Protein AF-A0A4Y9JHI8-F1 (afdb_monomer_lite)

Foldseek 3Di:
DKDWDFDADPVRHTQKIWIADPVRHTAKMWGWDADPVRHTQKIWMAGPNDIKMWGWDADPVRHTDDIQIPVRDD

Structure (mmCIF, N/CA/C/O backbone):
data_AF-A0A4Y9JHI8-F1
#
_entry.id   AF-A0A4Y9JHI8-F1
#
loop_
_atom_site.group_PDB
_atom_site.id
_atom_site.type_symbol
_atom_site.label_atom_id
_atom_site.label_alt_id
_atom_site.label_comp_id
_atom_site.label_asym_id
_atom_site.label_entity_id
_atom_site.label_seq_id
_atom_site.pdbx_PDB_ins_code
_atom_site.Cartn_x
_atom_site.Cartn_y
_atom_site.Cartn_z
_atom_site.occupancy
_atom_site.B_iso_or_equiv
_atom_site.auth_seq_id
_atom_site.auth_comp_id
_atom_site.auth_asym_id
_atom_site.auth_atom_id
_atom_site.pdbx_PDB_model_num
ATOM 1 N N . THR A 1 1 ? 5.416 7.399 -23.840 1.00 89.25 1 THR A N 1
ATOM 2 C CA . THR A 1 1 ? 4.142 6.855 -23.344 1.00 89.25 1 THR A CA 1
ATOM 3 C C . THR A 1 1 ? 4.445 5.995 -22.151 1.00 89.25 1 THR A C 1
ATOM 5 O O . THR A 1 1 ? 5.410 5.242 -22.226 1.00 89.25 1 THR A O 1
ATOM 8 N N . LEU A 1 2 ? 3.688 6.171 -21.074 1.00 96.00 2 LEU A N 1
ATOM 9 C CA . LEU A 1 2 ? 3.737 5.296 -19.908 1.00 96.00 2 LEU A CA 1
ATOM 10 C C . LEU A 1 2 ? 2.717 4.171 -20.089 1.00 96.00 2 LEU A C 1
ATOM 12 O O . LEU A 1 2 ? 1.698 4.371 -20.752 1.00 96.00 2 LEU A O 1
ATOM 16 N N . VAL A 1 3 ? 3.008 3.013 -19.514 1.00 97.75 3 VAL A N 1
ATOM 17 C CA . VAL A 1 3 ? 2.105 1.864 -19.424 1.00 97.75 3 VAL A CA 1
ATOM 18 C C . VAL A 1 3 ? 1.754 1.674 -17.954 1.00 97.75 3 VAL A C 1
ATOM 20 O O . VAL A 1 3 ? 2.630 1.786 -17.101 1.00 97.75 3 VAL A O 1
ATOM 23 N N . GLN A 1 4 ? 0.479 1.421 -17.665 1.00 97.88 4 GLN A N 1
ATOM 24 C CA . GLN A 1 4 ? -0.012 1.149 -16.316 1.00 97.88 4 GLN A CA 1
ATOM 25 C C . GLN A 1 4 ? -0.642 -0.239 -16.279 1.00 97.88 4 GLN A C 1
ATOM 27 O O . GLN A 1 4 ? -1.418 -0.589 -17.171 1.00 97.88 4 GLN A O 1
ATOM 32 N N . ALA A 1 5 ? -0.306 -1.013 -15.254 1.00 98.06 5 ALA A N 1
ATOM 33 C CA . ALA A 1 5 ? -0.904 -2.310 -14.971 1.00 98.06 5 ALA A CA 1
ATOM 34 C C . ALA A 1 5 ? -1.468 -2.308 -13.550 1.00 98.06 5 ALA A C 1
ATOM 36 O O . ALA A 1 5 ? -0.859 -1.730 -12.653 1.00 98.06 5 ALA A O 1
ATOM 37 N N . TYR A 1 6 ? -2.617 -2.954 -13.363 1.00 98.50 6 TYR A N 1
ATOM 38 C CA . TYR A 1 6 ? -3.315 -3.025 -12.084 1.00 98.50 6 TYR A CA 1
ATOM 39 C C . TYR A 1 6 ? -3.553 -4.477 -11.701 1.00 98.50 6 TYR A C 1
ATOM 41 O O . TYR A 1 6 ? -3.934 -5.292 -12.546 1.00 98.50 6 TYR A O 1
ATOM 49 N N . THR A 1 7 ? -3.383 -4.772 -10.421 1.00 98.69 7 THR A N 1
ATOM 50 C CA . THR A 1 7 ? -3.898 -5.991 -9.802 1.00 98.69 7 THR A CA 1
ATOM 51 C C . THR A 1 7 ? -4.980 -5.624 -8.800 1.00 98.69 7 THR A C 1
ATOM 53 O O . THR A 1 7 ? -5.055 -4.485 -8.330 1.00 98.69 7 THR A O 1
ATOM 56 N N . TYR A 1 8 ? -5.846 -6.586 -8.507 1.00 98.56 8 TYR A N 1
ATOM 57 C CA . TYR A 1 8 ? -6.984 -6.380 -7.631 1.00 98.56 8 TYR A CA 1
ATOM 58 C C . TYR A 1 8 ? -7.074 -7.516 -6.626 1.00 98.56 8 TYR A C 1
ATOM 60 O O . TYR A 1 8 ? -6.832 -8.674 -6.976 1.00 98.56 8 TYR A O 1
ATOM 68 N N . ASP A 1 9 ? -7.467 -7.183 -5.403 1.00 98.00 9 ASP A N 1
ATOM 69 C CA . ASP A 1 9 ? -7.818 -8.170 -4.395 1.00 98.00 9 ASP A CA 1
ATOM 70 C C . ASP A 1 9 ? -9.151 -8.873 -4.733 1.00 98.00 9 ASP A C 1
ATOM 72 O O . ASP A 1 9 ? -9.836 -8.574 -5.717 1.00 98.00 9 ASP A O 1
ATOM 76 N N . THR A 1 10 ? -9.559 -9.821 -3.886 1.00 97.56 10 THR A N 1
ATOM 77 C CA . THR A 1 10 ? -10.809 -10.580 -4.082 1.00 97.56 10 THR A CA 1
ATOM 78 C C . THR A 1 10 ? -12.088 -9.738 -3.996 1.00 97.56 10 THR A C 1
ATOM 80 O O . THR A 1 10 ? -13.145 -10.204 -4.419 1.00 97.56 10 THR A O 1
ATOM 83 N N . LEU A 1 11 ? -12.006 -8.518 -3.456 1.00 97.62 11 LEU A N 1
ATOM 84 C CA . LEU A 1 11 ? -13.110 -7.564 -3.349 1.00 97.62 11 LEU A CA 1
ATOM 85 C C . LEU A 1 11 ? -13.101 -6.540 -4.499 1.00 97.62 11 LEU A C 1
ATOM 87 O O . LEU A 1 11 ? -13.990 -5.693 -4.571 1.00 97.62 11 LEU A O 1
ATOM 91 N N . GLY A 1 12 ? -12.136 -6.632 -5.420 1.00 98.19 12 GLY A N 1
ATOM 92 C CA . GLY A 1 12 ? -11.993 -5.726 -6.559 1.00 98.19 12 GLY A CA 1
ATOM 93 C C . GLY A 1 12 ? -11.297 -4.405 -6.221 1.00 98.19 12 GLY A C 1
ATOM 94 O O . GLY A 1 12 ? -11.360 -3.466 -7.014 1.00 98.19 12 GLY A O 1
ATOM 95 N N . GLN A 1 13 ? -10.643 -4.308 -5.064 1.00 98.62 13 GLN A N 1
ATOM 96 C CA . GLN A 1 13 ? -9.853 -3.143 -4.668 1.00 98.62 13 GLN A CA 1
ATOM 97 C C . GLN A 1 13 ? -8.452 -3.259 -5.268 1.00 98.62 13 GLN A C 1
ATOM 99 O O . GLN A 1 13 ? -7.931 -4.361 -5.402 1.00 98.62 13 GLN A O 1
ATOM 1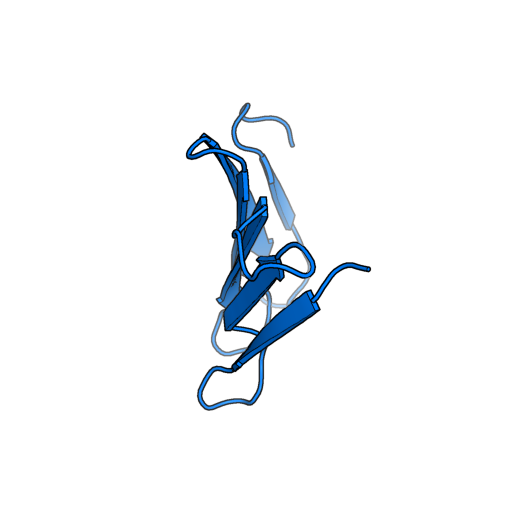04 N N . ILE A 1 14 ? -7.836 -2.139 -5.655 1.00 98.56 14 ILE A N 1
ATOM 105 C CA . ILE A 1 14 ? -6.500 -2.156 -6.272 1.00 98.56 14 ILE A CA 1
ATOM 106 C C . ILE A 1 14 ? -5.478 -2.629 -5.240 1.00 98.56 14 ILE A C 1
ATOM 108 O O . ILE A 1 14 ? -5.266 -1.944 -4.249 1.00 98.56 14 ILE A O 1
ATOM 112 N N . GLU A 1 15 ? -4.802 -3.743 -5.500 1.00 98.38 15 GLU A N 1
ATOM 113 C CA . GLU A 1 15 ? -3.727 -4.243 -4.636 1.00 98.38 15 GLU A CA 1
ATOM 114 C C . GLU A 1 15 ? -2.379 -3.653 -5.063 1.00 98.38 15 GLU A C 1
ATOM 116 O O . GLU A 1 15 ? -1.631 -3.141 -4.229 1.00 98.38 15 GLU A O 1
ATOM 121 N N . THR A 1 16 ? -2.105 -3.629 -6.372 1.00 98.50 16 THR A N 1
ATOM 122 C CA . THR A 1 16 ? -0.913 -2.989 -6.941 1.00 98.50 16 THR A CA 1
ATOM 123 C C . THR A 1 16 ? -1.219 -2.191 -8.207 1.00 98.50 16 THR A C 1
ATOM 125 O O . THR A 1 16 ? -2.097 -2.546 -8.996 1.00 98.50 16 THR A O 1
ATOM 128 N N . MET A 1 17 ? -0.468 -1.110 -8.417 1.00 98.44 17 MET A N 1
ATOM 129 C CA . MET A 1 17 ? -0.367 -0.385 -9.680 1.00 98.44 17 MET A CA 1
ATOM 130 C C . MET A 1 17 ? 1.105 -0.267 -10.069 1.00 98.44 17 MET A C 1
ATOM 132 O O . MET A 1 17 ? 1.874 0.377 -9.363 1.00 98.44 17 MET A O 1
ATOM 136 N N . THR A 1 18 ? 1.481 -0.813 -11.219 1.00 98.31 18 THR A N 1
ATOM 137 C CA . THR A 1 18 ? 2.841 -0.693 -11.759 1.00 98.31 18 THR A CA 1
ATOM 138 C C . THR A 1 18 ? 2.854 0.298 -12.914 1.00 98.31 18 THR A C 1
ATOM 140 O O . THR A 1 18 ? 2.015 0.224 -13.816 1.00 98.31 18 THR A O 1
ATOM 143 N N . VAL A 1 19 ? 3.815 1.221 -12.901 1.00 98.06 19 VAL A N 1
ATOM 144 C CA . VAL A 1 19 ? 4.074 2.177 -13.979 1.00 98.06 19 VAL A CA 1
ATOM 145 C C . VAL A 1 19 ? 5.357 1.773 -14.691 1.00 98.06 19 VAL A C 1
ATOM 147 O O . VAL A 1 19 ? 6.409 1.632 -14.073 1.00 98.06 19 VAL A O 1
ATOM 150 N N . SER A 1 20 ? 5.295 1.625 -16.010 1.00 98.06 20 SER A N 1
ATOM 151 C CA . SER A 1 20 ? 6.451 1.278 -16.839 1.00 98.06 20 SER A CA 1
ATOM 152 C C . SER A 1 20 ? 6.607 2.225 -18.024 1.00 98.06 20 SER A C 1
ATOM 154 O O . SER A 1 20 ? 5.654 2.874 -18.467 1.00 98.06 20 SER A O 1
ATOM 156 N N . ASP A 1 21 ? 7.815 2.307 -18.574 1.00 97.38 21 ASP A N 1
ATOM 157 C CA . ASP A 1 21 ? 8.030 2.954 -19.864 1.00 97.38 21 ASP A CA 1
ATOM 158 C C . ASP A 1 21 ? 7.505 2.093 -21.031 1.00 97.38 21 ASP A C 1
ATOM 160 O O . ASP A 1 21 ? 7.065 0.953 -20.875 1.00 97.38 21 ASP A O 1
ATOM 164 N N . LYS A 1 22 ? 7.567 2.636 -22.251 1.00 97.00 22 LYS A N 1
ATOM 165 C CA . LYS A 1 22 ? 7.128 1.929 -23.467 1.00 97.00 22 LYS A CA 1
ATOM 166 C C . LYS A 1 22 ? 7.931 0.657 -23.791 1.00 97.00 22 LYS A C 1
ATOM 168 O O . LYS A 1 22 ? 7.503 -0.100 -24.656 1.00 97.00 22 LYS A O 1
ATOM 173 N N . ALA A 1 23 ? 9.110 0.479 -23.195 1.00 96.38 23 ALA A N 1
ATOM 174 C CA . ALA A 1 23 ? 9.960 -0.696 -23.363 1.00 96.38 23 ALA A CA 1
ATOM 175 C C . ALA A 1 23 ? 9.699 -1.754 -22.275 1.00 96.38 23 ALA A C 1
ATOM 177 O O . ALA A 1 23 ? 10.318 -2.814 -22.308 1.00 96.38 23 ALA A O 1
ATOM 178 N N . GLY A 1 24 ? 8.778 -1.484 -21.341 1.00 95.38 24 GLY A N 1
ATOM 179 C CA . GLY A 1 24 ? 8.441 -2.373 -20.235 1.00 95.38 24 GLY A CA 1
ATOM 180 C C . GLY A 1 24 ? 9.378 -2.244 -19.036 1.00 95.38 24 GLY A C 1
ATOM 181 O O . GLY A 1 24 ? 9.300 -3.068 -18.130 1.00 95.38 24 GLY A O 1
ATOM 182 N N . LYS A 1 25 ? 10.259 -1.232 -18.997 1.00 95.44 25 LYS A N 1
ATOM 183 C CA . LYS A 1 25 ? 11.043 -0.956 -17.790 1.00 95.44 25 LYS A CA 1
ATOM 184 C C . LYS A 1 25 ? 10.107 -0.386 -16.729 1.00 95.44 25 LYS A C 1
ATOM 186 O O . LYS A 1 25 ? 9.528 0.679 -16.940 1.00 95.44 25 LYS A O 1
ATOM 191 N N . GLU A 1 26 ? 10.002 -1.066 -15.594 1.00 96.69 26 GLU A N 1
ATOM 192 C CA . GLU A 1 26 ? 9.312 -0.553 -14.415 1.00 96.69 26 GLU A CA 1
ATOM 193 C C . GLU A 1 26 ? 9.989 0.723 -13.897 1.00 96.69 26 GLU A C 1
ATOM 195 O O . GLU A 1 26 ? 11.215 0.810 -13.806 1.00 96.69 26 GLU A O 1
ATOM 200 N N . LEU A 1 27 ? 9.169 1.735 -13.630 1.00 97.19 27 LEU A N 1
ATOM 201 C CA . LEU A 1 27 ? 9.576 3.048 -13.139 1.00 97.19 27 LEU A CA 1
ATOM 202 C C . LEU A 1 27 ? 9.115 3.258 -11.698 1.00 97.19 27 LEU A C 1
ATOM 204 O O . LEU A 1 27 ? 9.835 3.872 -10.917 1.00 97.19 27 LEU A O 1
ATOM 208 N N . SER A 1 28 ? 7.924 2.760 -11.366 1.00 98.06 28 SER A N 1
ATOM 209 C CA . SER A 1 28 ? 7.414 2.748 -10.002 1.00 98.06 28 SER A CA 1
ATOM 210 C C . SER A 1 28 ? 6.353 1.673 -9.803 1.00 98.06 28 SER A C 1
ATOM 212 O O . SER A 1 28 ? 5.664 1.283 -10.752 1.00 98.06 28 SER A O 1
ATOM 214 N N . THR A 1 29 ? 6.188 1.251 -8.553 1.00 98.31 29 THR A N 1
ATOM 215 C CA . THR A 1 29 ? 5.076 0.403 -8.121 1.00 98.31 29 THR A CA 1
ATOM 216 C C . THR A 1 29 ? 4.407 1.023 -6.904 1.00 98.31 29 THR A C 1
ATOM 218 O O . THR A 1 29 ? 5.068 1.405 -5.945 1.00 98.31 29 THR A O 1
ATOM 221 N N . LEU A 1 30 ? 3.081 1.126 -6.941 1.00 98.31 30 LEU A N 1
ATOM 222 C CA . LEU A 1 30 ? 2.260 1.471 -5.791 1.00 98.31 30 LEU A CA 1
ATOM 223 C C . LEU A 1 30 ? 1.545 0.217 -5.302 1.00 98.31 30 LEU A C 1
ATOM 225 O O . LEU A 1 30 ? 1.010 -0.537 -6.111 1.00 98.31 30 LEU A O 1
ATOM 229 N N . SER A 1 31 ? 1.504 0.007 -3.991 1.00 98.38 31 SER A N 1
ATOM 230 C CA . SER A 1 31 ? 0.764 -1.085 -3.361 1.00 98.38 31 SER A CA 1
ATOM 231 C C . SER A 1 31 ? -0.108 -0.589 -2.216 1.00 98.38 31 SER A C 1
ATOM 233 O O . SER A 1 31 ? 0.226 0.375 -1.516 1.00 98.38 31 SER A O 1
ATOM 235 N N . TYR A 1 32 ? -1.255 -1.240 -2.044 1.00 98.62 32 TYR A N 1
ATOM 236 C CA . TYR A 1 32 ? -2.259 -0.860 -1.062 1.00 98.62 32 TYR A CA 1
ATOM 237 C C . TYR A 1 32 ? -2.729 -2.069 -0.263 1.00 98.62 32 TYR A C 1
ATOM 239 O O . TYR A 1 32 ? -2.839 -3.176 -0.781 1.00 98.62 32 TYR A O 1
ATOM 247 N N . THR A 1 33 ? -3.042 -1.834 1.007 1.00 98.56 33 THR A N 1
ATOM 248 C CA . THR A 1 33 ? -3.747 -2.804 1.851 1.00 98.56 33 THR A CA 1
ATOM 249 C C . THR A 1 33 ? -5.011 -2.171 2.393 1.00 98.56 33 THR A C 1
ATOM 251 O O . THR A 1 33 ? -5.100 -0.943 2.482 1.00 98.56 33 THR A O 1
ATOM 254 N N . TYR A 1 34 ? -5.978 -3.005 2.758 1.00 98.69 34 TYR A N 1
ATOM 255 C CA . TYR A 1 34 ? -7.298 -2.568 3.184 1.00 98.69 34 TYR A CA 1
ATOM 256 C C . TYR A 1 34 ? -7.745 -3.326 4.430 1.00 98.69 34 TYR A C 1
ATOM 258 O O . TYR A 1 34 ? -7.349 -4.473 4.646 1.00 98.69 34 TYR A O 1
ATOM 266 N N . ASP A 1 35 ? -8.576 -2.685 5.244 1.00 98.06 35 ASP A N 1
ATOM 267 C CA . ASP A 1 35 ? -9.351 -3.373 6.268 1.00 98.06 35 ASP A CA 1
ATOM 268 C C . ASP A 1 35 ? -10.599 -4.047 5.666 1.00 98.06 35 ASP A C 1
ATOM 270 O O . ASP A 1 35 ? -10.888 -3.949 4.472 1.00 98.06 35 ASP A O 1
ATOM 274 N N . LEU A 1 36 ? -11.362 -4.745 6.511 1.00 96.62 36 LEU A N 1
ATOM 275 C CA . LEU A 1 36 ? -12.579 -5.450 6.092 1.00 96.62 36 LEU A CA 1
ATOM 276 C C . LEU A 1 36 ? -13.719 -4.517 5.654 1.00 96.62 36 LEU A C 1
ATOM 278 O O . LEU A 1 36 ? -14.653 -4.979 5.002 1.00 96.62 36 LEU A O 1
ATOM 282 N N . ALA A 1 37 ? -13.673 -3.236 6.029 1.00 97.31 37 ALA A N 1
ATOM 283 C CA . ALA A 1 37 ? -14.637 -2.227 5.602 1.00 97.31 37 ALA A CA 1
ATOM 284 C C . ALA A 1 37 ? -14.230 -1.554 4.276 1.00 97.31 37 ALA A C 1
ATOM 286 O O . ALA A 1 37 ? -15.013 -0.782 3.722 1.00 97.31 37 ALA A O 1
ATOM 287 N N . GLY A 1 38 ? -13.039 -1.865 3.753 1.00 98.12 38 GLY A N 1
ATOM 288 C CA . GLY A 1 38 ? -12.483 -1.287 2.533 1.00 98.12 38 GLY A CA 1
ATOM 289 C C . GLY A 1 38 ? -11.740 0.032 2.753 1.00 98.12 38 GLY A C 1
ATOM 290 O O . GLY A 1 38 ? -11.427 0.737 1.791 1.00 98.12 38 GLY A O 1
ATOM 291 N N . ASN A 1 39 ? -11.431 0.394 4.002 1.00 98.44 39 ASN A N 1
ATOM 292 C CA . ASN A 1 39 ? -10.554 1.528 4.261 1.00 98.44 39 ASN A CA 1
ATOM 293 C C . ASN A 1 39 ? -9.110 1.121 3.975 1.00 98.44 39 ASN A C 1
ATOM 295 O O . ASN A 1 39 ? -8.664 0.044 4.370 1.00 98.44 39 ASN A O 1
ATOM 299 N N . LYS A 1 40 ? -8.355 1.990 3.302 1.00 98.19 40 LYS A N 1
ATOM 300 C CA . LYS A 1 40 ? -6.944 1.743 2.998 1.00 98.19 40 LYS A CA 1
ATOM 301 C C . LYS A 1 40 ? -6.119 1.802 4.283 1.00 98.19 40 LYS A C 1
ATOM 303 O O . LYS A 1 40 ? -6.093 2.849 4.901 1.00 98.19 40 LYS A O 1
ATOM 308 N N . LEU A 1 41 ? -5.398 0.745 4.645 1.00 98.25 41 LEU A N 1
ATOM 309 C CA . LEU A 1 41 ? -4.494 0.719 5.804 1.00 98.25 41 LEU A CA 1
ATOM 310 C C . LEU A 1 41 ? -3.077 1.175 5.452 1.00 98.25 41 LEU A C 1
ATOM 312 O O . LEU A 1 41 ? -2.404 1.807 6.267 1.00 98.25 41 LEU A O 1
ATOM 316 N N . THR A 1 42 ? -2.617 0.882 4.233 1.00 98.06 42 THR A N 1
ATOM 317 C CA . THR A 1 42 ? -1.294 1.301 3.756 1.00 98.06 42 THR A CA 1
ATOM 318 C C . THR A 1 42 ? -1.331 1.797 2.319 1.00 98.06 42 THR A C 1
ATOM 320 O O . THR A 1 42 ? -2.089 1.297 1.489 1.00 98.06 42 THR A O 1
ATOM 323 N N . SER A 1 43 ? -0.455 2.749 2.017 1.00 97.88 43 SER A N 1
ATOM 324 C CA . SER A 1 43 ? -0.051 3.131 0.666 1.00 97.88 43 SER A CA 1
ATOM 325 C C . SER A 1 43 ? 1.463 3.090 0.611 1.00 97.88 43 SER A C 1
ATOM 327 O O . SER A 1 43 ? 2.105 3.838 1.339 1.00 97.88 43 SER A O 1
ATOM 329 N N . THR A 1 44 ? 2.022 2.238 -0.233 1.00 97.62 44 THR A N 1
ATOM 330 C CA . THR A 1 44 ? 3.468 2.111 -0.394 1.00 97.62 44 THR A CA 1
ATOM 331 C C . THR A 1 44 ? 3.830 2.404 -1.841 1.00 97.62 44 THR A C 1
ATOM 333 O O . THR A 1 44 ? 3.344 1.714 -2.731 1.00 97.62 44 THR A O 1
ATOM 336 N N . GLU A 1 45 ? 4.659 3.416 -2.079 1.00 97.44 45 GLU A N 1
ATOM 337 C CA . GLU A 1 45 ? 5.253 3.716 -3.382 1.00 97.44 45 GLU A CA 1
ATOM 338 C C . GLU A 1 45 ? 6.723 3.288 -3.385 1.00 97.44 45 GLU A C 1
ATOM 340 O O . GLU A 1 45 ? 7.490 3.667 -2.503 1.00 97.44 45 GLU A O 1
ATOM 345 N N . GLU A 1 46 ? 7.121 2.508 -4.383 1.00 97.75 46 GLU A N 1
ATOM 346 C CA . GLU A 1 46 ? 8.508 2.139 -4.633 1.00 97.75 46 GLU A CA 1
ATOM 347 C C . GLU A 1 46 ? 8.992 2.785 -5.934 1.00 97.75 46 GLU A C 1
ATOM 349 O O . GLU A 1 46 ? 8.389 2.594 -6.992 1.00 97.75 46 GLU A O 1
ATOM 354 N N . VAL A 1 47 ? 10.095 3.536 -5.863 1.00 96.88 47 VAL A N 1
ATOM 355 C CA . VAL A 1 47 ? 10.778 4.140 -7.019 1.00 96.88 47 VAL A CA 1
ATOM 356 C C . VAL A 1 47 ? 12.266 3.840 -6.923 1.00 96.88 47 VAL A C 1
ATOM 358 O O . VAL A 1 47 ? 12.910 4.187 -5.933 1.00 96.88 47 VAL A O 1
ATOM 361 N N . ASP A 1 48 ? 12.828 3.200 -7.951 1.00 92.62 48 ASP A N 1
ATOM 362 C CA . ASP A 1 48 ? 14.247 2.814 -8.002 1.00 92.62 48 ASP A CA 1
ATOM 363 C C . ASP A 1 48 ? 14.722 2.073 -6.723 1.00 92.62 48 ASP A C 1
ATOM 365 O O . ASP A 1 48 ? 15.818 2.317 -6.208 1.00 92.62 48 ASP A O 1
ATOM 369 N N . GLY A 1 49 ? 13.877 1.187 -6.178 1.00 89.25 49 GLY A N 1
ATOM 370 C CA . GLY A 1 49 ? 14.150 0.407 -4.964 1.00 89.25 49 GLY A CA 1
ATOM 371 C C . GLY A 1 49 ? 14.066 1.193 -3.649 1.00 89.25 49 GLY A C 1
ATOM 372 O O . GLY A 1 49 ? 14.454 0.678 -2.599 1.00 89.25 49 GLY A O 1
ATOM 373 N N . LYS A 1 50 ? 13.602 2.448 -3.680 1.00 94.81 50 LYS A N 1
ATOM 374 C CA . LYS A 1 50 ? 13.308 3.243 -2.483 1.00 94.81 50 LYS A CA 1
ATOM 375 C C . LYS A 1 50 ? 11.818 3.221 -2.208 1.00 94.81 50 LYS A C 1
ATOM 377 O O . L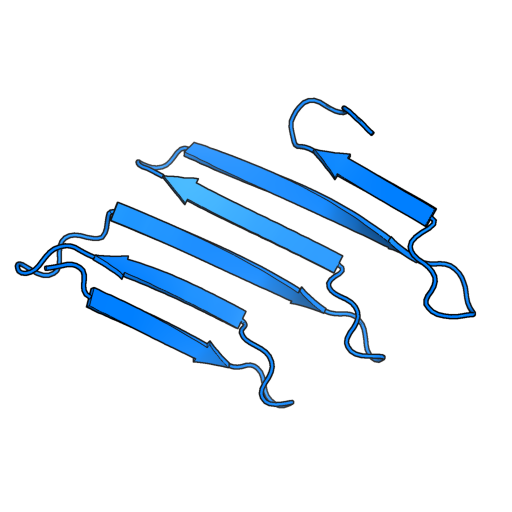YS A 1 50 ? 11.032 3.601 -3.067 1.00 94.81 50 LYS A O 1
ATOM 382 N N . GLU A 1 51 ? 11.470 2.822 -0.994 1.00 94.88 51 GLU A N 1
ATOM 383 C CA . GLU A 1 51 ? 10.090 2.718 -0.536 1.00 94.88 51 GLU A CA 1
ATOM 384 C C . GLU A 1 51 ? 9.677 3.950 0.276 1.00 94.88 51 GLU A C 1
ATOM 386 O O . GLU A 1 51 ? 10.332 4.266 1.272 1.00 94.88 51 GLU A O 1
ATOM 391 N N . GLU A 1 52 ? 8.560 4.575 -0.082 1.00 95.56 52 GLU A N 1
ATOM 392 C CA . GLU A 1 52 ? 7.834 5.564 0.712 1.00 95.56 52 GLU A CA 1
ATOM 393 C C . GLU A 1 52 ? 6.483 4.976 1.125 1.00 95.56 52 GLU A C 1
ATOM 395 O O . GLU A 1 52 ? 5.650 4.634 0.286 1.00 95.56 52 GLU A O 1
ATOM 400 N N . LYS A 1 53 ? 6.269 4.825 2.435 1.00 95.75 53 LYS A N 1
ATOM 401 C CA . LYS A 1 53 ? 5.065 4.211 2.995 1.00 95.75 53 LYS A CA 1
ATOM 402 C C . LYS A 1 53 ? 4.283 5.218 3.822 1.00 95.75 53 LYS A C 1
ATOM 404 O O . LYS A 1 53 ? 4.851 5.884 4.683 1.00 95.75 53 LYS A O 1
ATOM 409 N N . THR A 1 54 ? 2.976 5.241 3.604 1.00 96.62 54 THR A N 1
ATOM 410 C CA . THR A 1 54 ? 1.997 5.935 4.435 1.00 96.62 54 THR A CA 1
ATOM 411 C C . THR A 1 54 ? 1.066 4.912 5.079 1.00 96.62 54 THR A C 1
ATOM 413 O O . THR A 1 54 ? 0.554 4.016 4.398 1.00 96.62 54 THR A O 1
ATOM 416 N N . THR A 1 55 ? 0.837 5.033 6.383 1.00 97.38 55 THR A N 1
ATOM 417 C CA . THR A 1 55 ? -0.155 4.256 7.138 1.00 97.38 55 THR A CA 1
ATOM 418 C C . THR A 1 55 ? -1.352 5.133 7.492 1.00 97.38 55 THR A C 1
ATOM 420 O O . THR A 1 55 ? -1.222 6.341 7.696 1.00 97.38 55 THR A O 1
ATOM 423 N N . TYR A 1 56 ? -2.533 4.524 7.536 1.00 97.75 56 TYR A N 1
ATOM 424 C CA . TYR A 1 56 ? -3.784 5.211 7.840 1.00 97.75 56 TYR A CA 1
ATOM 425 C C . TYR A 1 56 ? -4.495 4.491 8.984 1.00 97.75 56 TYR A C 1
ATOM 427 O O . TYR A 1 56 ? -4.681 3.272 8.940 1.00 97.75 56 TYR A O 1
ATOM 435 N N . THR A 1 57 ? -4.921 5.255 9.986 1.00 97.44 57 THR 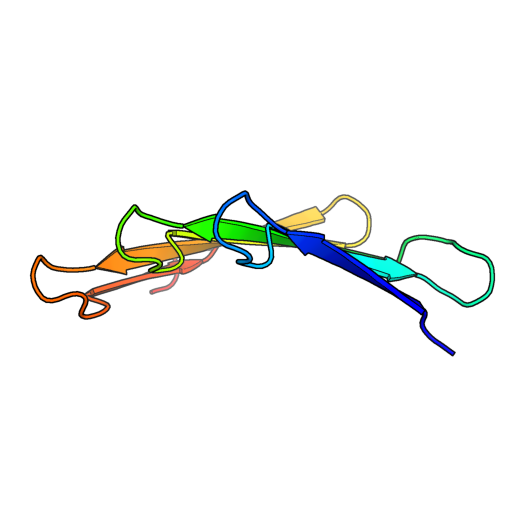A N 1
ATOM 436 C CA . THR A 1 57 ? -5.686 4.752 11.133 1.00 97.44 57 THR A CA 1
ATOM 437 C C . THR A 1 57 ? -7.079 5.354 11.112 1.00 97.44 57 THR A C 1
ATOM 439 O O . THR A 1 57 ? -7.242 6.546 10.844 1.00 97.44 57 THR A O 1
ATOM 442 N N . TYR A 1 58 ? -8.080 4.538 11.426 1.00 98.12 58 TYR A N 1
ATOM 443 C CA . TYR A 1 58 ? -9.483 4.930 11.445 1.00 98.12 58 TYR A CA 1
ATOM 444 C C . TYR A 1 58 ? -10.088 4.668 12.821 1.00 98.12 58 TYR A C 1
ATOM 446 O O . TYR A 1 58 ? -9.619 3.803 13.561 1.00 98.12 58 TYR A O 1
ATOM 454 N N . ASP A 1 59 ? -11.121 5.428 13.171 1.00 98.06 59 ASP A N 1
ATOM 455 C CA . ASP A 1 59 ? -11.996 5.073 14.287 1.00 98.06 59 ASP A CA 1
ATOM 456 C C . ASP A 1 59 ? -13.109 4.102 13.864 1.00 98.06 59 ASP A C 1
ATOM 458 O O . ASP A 1 59 ? -13.304 3.822 12.681 1.00 98.06 59 ASP A O 1
ATOM 462 N N . ASP A 1 60 ? -13.891 3.638 14.841 1.00 97.50 60 ASP A N 1
ATOM 463 C CA . ASP A 1 60 ? -14.992 2.684 14.641 1.00 97.50 60 ASP A CA 1
ATOM 464 C C . ASP A 1 60 ? -16.099 3.179 13.687 1.00 97.50 60 ASP A C 1
ATOM 466 O O . ASP A 1 60 ? -16.949 2.398 13.264 1.00 97.50 60 ASP A O 1
ATOM 470 N N . ASN A 1 61 ? -16.120 4.473 13.343 1.00 97.94 61 ASN A N 1
ATOM 471 C CA . ASN A 1 61 ? -17.067 5.057 12.391 1.00 97.94 61 ASN A CA 1
ATOM 472 C C . ASN A 1 61 ? -16.439 5.261 11.000 1.00 97.94 61 ASN A C 1
ATOM 474 O O . ASN A 1 61 ? -16.969 6.041 10.205 1.00 97.94 61 ASN A O 1
ATOM 478 N N . ASN A 1 62 ? -15.318 4.592 10.706 1.00 97.88 62 ASN A N 1
ATOM 479 C CA . ASN A 1 62 ? -14.549 4.707 9.463 1.00 97.88 62 ASN A CA 1
ATOM 480 C C . ASN A 1 62 ? -14.046 6.130 9.177 1.00 97.88 62 ASN A C 1
ATOM 482 O O . ASN A 1 62 ? -13.867 6.524 8.023 1.00 97.88 62 AS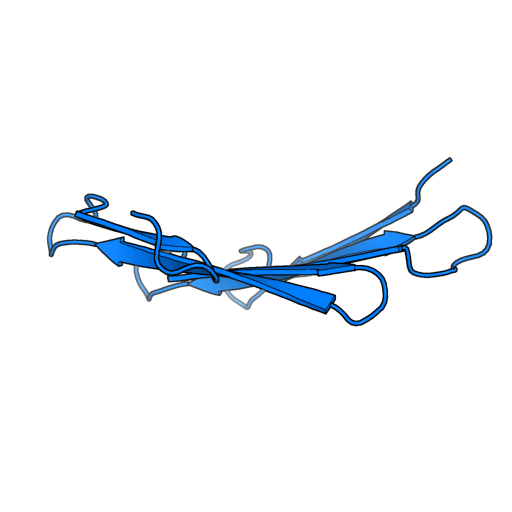N A O 1
ATOM 486 N N . ARG A 1 63 ? -13.818 6.937 10.217 1.00 98.06 63 ARG A N 1
ATOM 487 C CA . ARG A 1 63 ? -13.240 8.275 10.050 1.00 98.06 63 ARG A CA 1
ATOM 488 C C . ARG A 1 63 ? -11.736 8.182 10.231 1.00 98.06 63 ARG A C 1
ATOM 490 O O . ARG A 1 63 ? -11.278 7.615 11.216 1.00 98.06 63 ARG A O 1
ATOM 497 N N . LEU A 1 64 ? -10.980 8.753 9.295 1.00 97.50 64 LEU A N 1
ATOM 498 C CA . LEU A 1 64 ? -9.523 8.839 9.387 1.00 97.50 64 LEU A CA 1
ATOM 499 C C . LEU A 1 64 ? -9.134 9.641 10.638 1.00 97.50 64 LEU A C 1
ATOM 501 O O . LEU A 1 64 ? -9.551 10.789 10.792 1.00 97.50 64 LEU A O 1
ATOM 505 N N . THR A 1 65 ? -8.338 9.040 11.516 1.00 97.31 65 THR A N 1
ATOM 506 C CA . THR A 1 65 ? -7.846 9.652 12.757 1.00 97.31 65 THR A CA 1
ATOM 507 C C . THR A 1 65 ? -6.351 9.930 12.728 1.00 97.31 65 THR A C 1
ATOM 509 O O . THR A 1 65 ? -5.895 10.817 13.447 1.00 97.31 65 THR A O 1
ATOM 512 N N . GLN A 1 66 ? -5.592 9.216 11.894 1.00 96.19 66 GLN A N 1
ATOM 513 C CA . GLN A 1 66 ? -4.154 9.411 11.754 1.00 96.19 66 GLN A CA 1
ATOM 514 C C . GLN A 1 66 ? -3.686 9.051 10.345 1.00 96.19 66 GLN A C 1
ATOM 516 O O . GLN A 1 66 ? -4.153 8.074 9.761 1.00 96.19 66 GLN A O 1
ATOM 521 N N . LEU A 1 67 ? -2.731 9.827 9.841 1.00 95.69 67 LEU A N 1
ATOM 522 C CA . LEU A 1 67 ? -1.919 9.519 8.673 1.00 95.69 67 LEU A CA 1
ATOM 523 C C . LEU A 1 67 ? -0.465 9.571 9.129 1.00 95.69 67 LEU A C 1
ATOM 525 O O . LEU A 1 67 ? -0.081 10.557 9.733 1.00 95.69 67 LEU A O 1
ATOM 529 N N . GLU A 1 68 ? 0.336 8.542 8.891 1.00 95.56 68 GLU A N 1
ATOM 530 C CA . GLU A 1 68 ? 1.758 8.559 9.249 1.00 95.56 68 GLU A CA 1
ATOM 531 C C . GLU A 1 68 ? 2.592 8.238 8.012 1.00 95.56 68 GLU A C 1
ATOM 533 O O . GLU A 1 68 ? 2.464 7.169 7.413 1.00 95.56 68 GLU A O 1
ATOM 538 N N . ASN A 1 69 ? 3.423 9.196 7.602 1.00 90.69 69 ASN A N 1
ATOM 539 C CA . ASN A 1 69 ? 4.374 9.023 6.508 1.00 90.69 69 ASN A CA 1
ATOM 540 C C . ASN A 1 69 ? 5.661 8.347 6.999 1.00 90.69 69 ASN A C 1
ATOM 542 O O . ASN A 1 69 ? 5.939 8.290 8.196 1.00 90.69 69 ASN A O 1
ATOM 546 N N . LYS A 1 70 ? 6.502 7.887 6.065 1.00 81.06 70 LYS A N 1
ATOM 547 C CA . LYS A 1 70 ? 7.801 7.253 6.354 1.00 81.06 70 LYS A CA 1
ATOM 548 C C . LYS A 1 70 ? 8.709 8.101 7.258 1.00 81.06 70 LYS A C 1
ATOM 550 O O . LYS A 1 70 ? 9.505 7.551 8.017 1.00 81.06 70 LYS A O 1
ATOM 555 N N . ASP A 1 71 ? 8.607 9.424 7.175 1.00 78.56 71 ASP A N 1
ATOM 556 C CA . ASP A 1 71 ? 9.369 10.374 7.991 1.00 78.56 71 ASP A CA 1
ATOM 557 C C . ASP A 1 71 ? 8.748 10.643 9.379 1.00 78.56 71 ASP A C 1
ATOM 559 O O .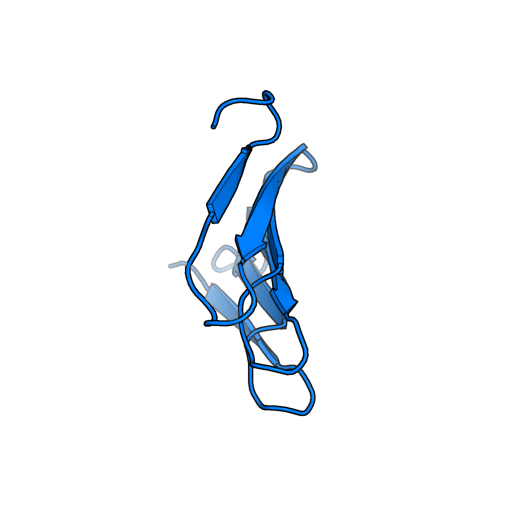 ASP A 1 71 ? 9.274 11.452 10.144 1.00 78.56 71 ASP A O 1
ATOM 563 N N . GLY A 1 72 ? 7.657 9.950 9.722 1.00 63.16 72 GLY A N 1
ATOM 564 C CA . GLY A 1 72 ? 6.925 10.104 10.978 1.00 63.16 72 GLY A CA 1
ATOM 565 C C . GLY A 1 72 ? 6.081 11.377 11.044 1.00 63.16 72 GLY A C 1
ATOM 566 O O . GLY A 1 72 ? 5.555 11.704 12.110 1.00 63.16 72 GLY A O 1
ATOM 567 N N . THR A 1 73 ? 5.955 12.123 9.941 1.00 62.75 73 THR A N 1
ATOM 568 C CA . THR A 1 73 ? 5.064 13.285 9.887 1.00 62.75 73 THR A CA 1
ATOM 569 C C . THR A 1 73 ? 3.606 12.842 9.804 1.00 62.75 73 THR A C 1
ATOM 571 O O . THR A 1 73 ? 3.268 11.877 9.111 1.00 62.75 73 THR A O 1
ATOM 574 N N . THR A 1 74 ? 2.769 13.553 10.564 1.00 56.28 74 THR A N 1
ATOM 575 C CA . THR A 1 74 ? 1.308 13.406 10.652 1.00 56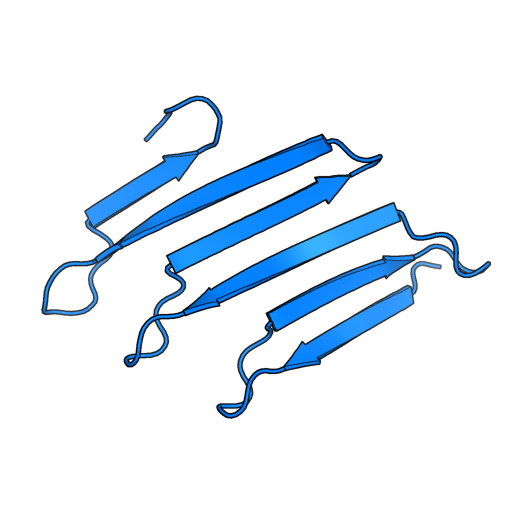.28 74 THR A CA 1
ATOM 576 C C . THR A 1 74 ? 0.602 14.578 9.989 1.00 56.28 74 THR A C 1
ATOM 578 O O . THR A 1 74 ? 1.125 15.712 10.106 1.00 56.28 74 THR A O 1
#

Secondary structure (DSSP, 8-state):
--EEEEEE-TTS-EEEEEEE-TT--EEEEEEEEE-TTS-EEEEEEEETTEEEEEEEEE-TTS-EEEEEETT---

Radius of gyration: 14.18 Å; chains: 1; bounding box: 31×24×38 Å

Sequence (74 aa):
TLVQAYTYDTLGQIETMTVSDKAGKELSTLSYTYDLAGNKLTSTEEVDGKEEKTTYTYDDNNRLTQLENKDGTT

pLDDT: mean 95.17, std 7.87, range [56.28, 98.69]